Protein AF-A0A3E2TA57-F1 (afdb_monomer_lite)

Sequence (113 aa):
MDYVRRQPQFNSELRKWKFIAVCKEVDDYVKSQYKAFEDKGKVGLVFQVDNCEVYALTWDDIFKSFEIKHKPMLERLKYDRERVANELMAAVSDTEGREKADTLTEIAVAQVL

Secondary structure (DSSP, 8-state):
-HHHHTSGGG--TT--EEEEEEESS--HHHHHHHHHTGGGT-TTEEEEETTEEEEEEEHHHHHHHHHHHHHHHHHHTT--HHHHHHHHHHHTTT--THHHHHHHHHHHHHTT-

Organism: NCBI:txid116085

Radius of gyration: 20.81 Å; chains: 1; bounding box: 47×32×47 Å

Foldseek 3Di:
DVVQCVDPVNVDLVAAAEAEAEDQDDDPLQVVQCVVCVVVVDPQWRDDDRSYTYGYYYPVRVVVVVCVVCVVVCVVVVVPVVVVVVVLCVVLVPDDDPVSVVVSVVVVVVVVD

Structure (mmCIF, N/CA/C/O backbone):
data_AF-A0A3E2TA57-F1
#
_entry.id   AF-A0A3E2TA57-F1
#
loop_
_atom_site.group_PDB
_atom_site.id
_atom_site.type_symbol
_atom_site.label_atom_id
_atom_site.label_alt_id
_atom_site.label_comp_id
_atom_site.label_asym_id
_atom_site.label_entity_id
_atom_site.label_seq_id
_atom_site.pdbx_PDB_ins_code
_atom_site.Cartn_x
_atom_site.Cartn_y
_atom_site.Cartn_z
_atom_site.occupancy
_atom_site.B_iso_or_equiv
_atom_site.auth_seq_id
_atom_site.auth_comp_id
_atom_site.auth_asym_id
_atom_site.auth_atom_id
_atom_site.pdbx_PDB_model_num
ATOM 1 N N . MET A 1 1 ? -12.555 -11.928 5.094 1.00 73.12 1 MET A N 1
ATOM 2 C CA . MET A 1 1 ? -11.275 -11.920 5.842 1.00 73.12 1 MET A CA 1
ATOM 3 C C . MET A 1 1 ? -11.214 -12.939 6.979 1.00 73.12 1 MET A C 1
ATOM 5 O O . MET A 1 1 ? -10.137 -13.181 7.514 1.00 73.12 1 MET A O 1
ATOM 9 N N . ASP A 1 2 ? -12.321 -13.597 7.320 1.00 79.38 2 ASP A N 1
ATOM 10 C CA . ASP A 1 2 ? -12.367 -14.487 8.487 1.00 79.38 2 ASP A CA 1
ATOM 11 C C . ASP A 1 2 ? -11.539 -15.761 8.343 1.00 79.38 2 ASP A C 1
ATOM 13 O O . ASP A 1 2 ? -11.090 -16.303 9.345 1.00 79.38 2 ASP A O 1
ATOM 17 N N . TYR A 1 3 ? -11.277 -16.213 7.115 1.00 83.94 3 TYR A N 1
ATOM 18 C CA . TYR A 1 3 ? -10.386 -17.348 6.885 1.00 83.94 3 TYR A CA 1
ATOM 19 C C . TYR A 1 3 ? -8.949 -17.053 7.337 1.00 83.94 3 TYR A C 1
ATOM 21 O O . TYR A 1 3 ? -8.372 -17.831 8.088 1.00 83.94 3 TYR A O 1
ATOM 29 N N . VAL A 1 4 ? -8.392 -15.905 6.933 1.00 82.19 4 VAL A N 1
ATOM 30 C CA . VAL A 1 4 ? -7.015 -15.501 7.268 1.00 82.19 4 VAL A CA 1
ATOM 31 C C . VAL A 1 4 ? -6.861 -15.268 8.771 1.00 82.19 4 VAL A C 1
ATOM 33 O O . VAL A 1 4 ? -5.894 -15.722 9.365 1.00 82.19 4 VAL A O 1
ATOM 36 N N . ARG A 1 5 ? -7.856 -14.650 9.415 1.00 78.94 5 ARG A N 1
ATOM 37 C CA . ARG A 1 5 ? -7.867 -14.401 10.870 1.00 78.94 5 ARG A CA 1
ATOM 38 C C . ARG A 1 5 ? -7.961 -15.672 11.720 1.00 78.94 5 ARG A C 1
ATOM 40 O O . ARG A 1 5 ? -7.620 -15.670 12.897 1.00 78.94 5 ARG A O 1
ATOM 47 N N . ARG A 1 6 ? -8.451 -16.777 11.158 1.00 85.19 6 ARG A N 1
ATOM 48 C CA . ARG A 1 6 ? -8.489 -18.070 11.862 1.00 85.19 6 ARG A CA 1
ATOM 49 C C . ARG A 1 6 ? -7.138 -18.780 11.855 1.00 85.19 6 ARG A C 1
ATOM 51 O O . ARG A 1 6 ? -6.957 -19.722 12.618 1.00 85.19 6 ARG A O 1
ATOM 58 N N . GLN A 1 7 ? -6.203 -18.342 11.015 1.00 85.19 7 GLN A N 1
ATOM 59 C CA . GLN A 1 7 ? -4.879 -18.939 10.911 1.00 85.19 7 GLN A CA 1
ATOM 60 C C . GLN A 1 7 ? -3.969 -18.385 12.022 1.00 85.19 7 GLN A C 1
ATOM 62 O O . GLN A 1 7 ? -3.726 -17.176 12.061 1.00 85.19 7 GLN A O 1
ATOM 67 N N . PRO A 1 8 ? -3.421 -19.233 12.915 1.00 83.81 8 PRO A N 1
ATOM 68 C CA . PRO A 1 8 ? -2.623 -18.780 14.056 1.00 83.81 8 PRO A CA 1
ATOM 69 C C . PRO A 1 8 ? -1.416 -17.918 13.669 1.00 83.81 8 PRO A C 1
ATOM 71 O O . PRO A 1 8 ? -1.021 -17.039 14.431 1.00 83.81 8 PRO A O 1
ATOM 74 N N . GLN A 1 9 ? -0.851 -18.122 12.471 1.00 83.12 9 GLN A N 1
ATOM 75 C CA . GLN A 1 9 ? 0.308 -17.358 11.999 1.00 83.12 9 GLN A CA 1
ATOM 76 C C . GLN A 1 9 ? -0.000 -15.863 11.806 1.00 83.12 9 GLN A C 1
ATOM 78 O O . GLN A 1 9 ? 0.916 -15.043 11.844 1.00 83.12 9 GLN A O 1
ATOM 83 N N . PHE A 1 10 ? -1.274 -15.499 11.629 1.00 78.62 10 PHE A N 1
ATOM 84 C CA . PHE A 1 10 ? -1.705 -14.122 11.390 1.00 78.62 10 PHE A CA 1
ATOM 85 C C . PHE A 1 10 ? -2.177 -13.400 12.664 1.00 78.62 10 PHE A C 1
ATOM 87 O O . PHE A 1 10 ? -2.361 -12.184 12.642 1.00 78.62 10 PHE A O 1
ATOM 94 N N . ASN A 1 11 ? -2.259 -14.099 13.801 1.00 78.50 11 ASN A N 1
ATOM 95 C CA . ASN A 1 11 ? -2.861 -13.595 15.045 1.00 78.50 11 ASN A CA 1
ATOM 96 C C . ASN A 1 11 ? -1.855 -12.989 16.037 1.00 78.50 11 ASN A C 1
ATOM 98 O O . ASN A 1 11 ? -2.117 -12.906 17.232 1.00 78.50 11 ASN A O 1
ATOM 102 N N . SER A 1 12 ? -0.686 -12.561 15.559 1.00 81.44 12 SER A N 1
ATOM 103 C CA . SER A 1 12 ? 0.282 -11.852 16.399 1.00 81.44 12 SER A CA 1
ATOM 104 C C . SER A 1 12 ? -0.132 -10.390 16.592 1.00 81.44 12 SER A C 1
ATOM 106 O O . SER A 1 12 ? -0.270 -9.656 15.614 1.00 81.44 12 SER A O 1
ATOM 108 N N . GLU A 1 13 ? -0.248 -9.945 17.846 1.00 78.12 13 GLU A N 1
ATOM 109 C CA . GLU A 1 13 ? -0.545 -8.543 18.201 1.00 78.12 13 GLU A CA 1
ATOM 110 C C . GLU A 1 13 ? 0.580 -7.571 17.814 1.00 78.12 13 GLU A C 1
ATOM 112 O O . GLU A 1 13 ? 0.348 -6.387 17.577 1.00 78.12 13 GLU A O 1
ATOM 117 N N . LEU A 1 14 ? 1.810 -8.078 17.693 1.00 84.19 14 LEU A N 1
ATOM 118 C CA . LEU A 1 14 ? 2.984 -7.288 17.319 1.00 84.19 14 LEU A CA 1
ATOM 119 C C . LEU A 1 14 ? 3.110 -7.083 15.804 1.00 84.19 14 LEU A C 1
ATOM 121 O O . LEU A 1 14 ? 3.947 -6.300 15.356 1.00 84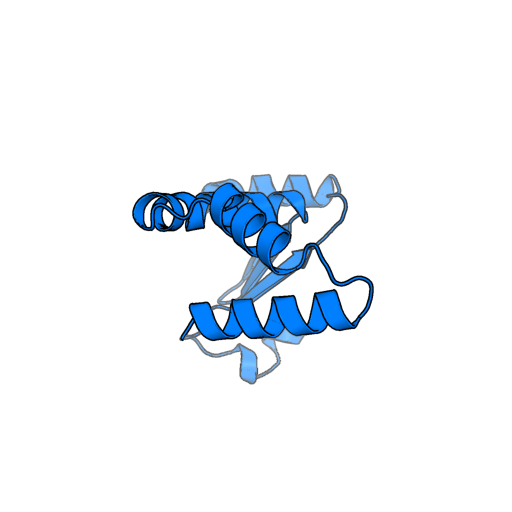.19 14 LEU A O 1
ATOM 125 N N . ARG A 1 15 ? 2.316 -7.795 14.994 1.00 83.75 15 ARG A N 1
ATOM 126 C CA . ARG A 1 15 ? 2.398 -7.743 13.530 1.00 83.75 15 ARG A CA 1
ATOM 127 C C . ARG A 1 15 ? 1.141 -7.124 12.953 1.00 83.75 15 ARG A C 1
ATOM 129 O O . ARG A 1 15 ? 0.035 -7.530 13.286 1.00 83.75 15 ARG A O 1
ATOM 136 N N . LYS A 1 16 ? 1.328 -6.186 12.025 1.00 87.50 16 LYS A N 1
ATOM 137 C CA . LYS A 1 16 ? 0.260 -5.666 11.168 1.00 87.50 16 LYS A CA 1
ATOM 138 C C . LYS A 1 16 ? 0.394 -6.269 9.780 1.00 87.50 16 LYS A C 1
ATOM 140 O O . LYS A 1 16 ? 1.451 -6.162 9.160 1.00 87.50 16 LYS A O 1
ATOM 145 N N . TRP A 1 17 ? -0.679 -6.875 9.299 1.00 89.88 17 TRP A N 1
ATOM 146 C CA . TRP A 1 17 ? -0.747 -7.496 7.988 1.00 89.88 17 TRP A CA 1
ATOM 147 C C . TRP A 1 17 ? -1.381 -6.541 6.993 1.00 89.88 17 TRP A C 1
ATOM 149 O O . TRP A 1 17 ? -2.465 -6.011 7.230 1.00 89.88 17 TRP A O 1
ATOM 159 N N . LYS A 1 18 ? -0.700 -6.337 5.867 1.00 91.38 18 LYS A N 1
ATOM 160 C CA . LYS A 1 18 ? -1.203 -5.541 4.751 1.00 91.38 18 LYS A CA 1
ATOM 161 C C . LYS A 1 18 ? -1.388 -6.451 3.554 1.00 91.38 18 LYS A C 1
ATOM 163 O O . LYS A 1 18 ? -0.418 -6.984 3.024 1.00 91.38 18 LYS A O 1
ATOM 168 N N . PHE A 1 19 ? -2.631 -6.614 3.140 1.00 91.62 19 PHE A N 1
ATOM 169 C CA . PHE A 1 19 ? -2.998 -7.339 1.936 1.00 91.62 19 PHE A CA 1
ATOM 170 C C . PHE A 1 19 ? -3.237 -6.316 0.841 1.00 91.62 19 PHE A C 1
ATOM 172 O O . PHE A 1 19 ? -4.050 -5.413 1.013 1.00 91.62 19 PHE A O 1
ATOM 179 N N . ILE A 1 20 ? -2.504 -6.427 -0.260 1.00 91.75 20 ILE A N 1
ATOM 180 C CA . ILE A 1 20 ? -2.594 -5.479 -1.367 1.00 91.75 20 ILE A CA 1
ATOM 181 C C . ILE A 1 20 ? -3.129 -6.241 -2.570 1.00 91.75 20 ILE A C 1
ATOM 183 O O . ILE A 1 20 ? -2.457 -7.120 -3.106 1.00 91.75 20 ILE A O 1
ATOM 187 N N . ALA A 1 21 ? -4.351 -5.915 -2.969 1.00 91.50 21 ALA A N 1
ATOM 188 C CA . ALA A 1 21 ? -4.909 -6.326 -4.241 1.00 91.50 21 ALA A CA 1
ATOM 189 C C . ALA A 1 21 ? -4.495 -5.298 -5.295 1.00 91.50 21 ALA A C 1
ATOM 191 O O . ALA A 1 21 ? -4.791 -4.109 -5.159 1.00 91.50 21 ALA A O 1
ATOM 192 N N . VAL A 1 22 ? -3.794 -5.765 -6.327 1.00 92.19 22 VAL A N 1
ATOM 193 C CA . VAL A 1 22 ? -3.385 -4.925 -7.453 1.00 92.19 22 VAL A CA 1
ATOM 194 C C . VAL A 1 22 ? -4.310 -5.200 -8.625 1.00 92.19 22 VAL A C 1
ATOM 196 O O . VAL A 1 22 ? -4.382 -6.330 -9.110 1.00 92.19 22 VAL A O 1
ATOM 199 N N . CYS A 1 23 ? -5.031 -4.177 -9.067 1.00 87.56 23 CYS A N 1
ATOM 200 C CA . CYS A 1 23 ? -6.017 -4.286 -10.138 1.00 87.56 23 CYS A CA 1
ATOM 201 C C . CYS A 1 23 ? -5.640 -3.371 -11.308 1.00 87.56 23 CYS A C 1
ATOM 203 O O . CYS A 1 23 ? -4.962 -2.363 -11.131 1.00 87.56 23 CYS A O 1
ATOM 205 N N . LYS A 1 24 ? -6.077 -3.714 -12.526 1.00 88.69 24 LYS A N 1
ATOM 206 C CA . LYS A 1 24 ? -5.919 -2.815 -13.682 1.00 88.69 24 LYS A CA 1
ATOM 207 C C . LYS A 1 24 ? -6.781 -1.563 -13.509 1.00 88.69 24 LYS A C 1
ATOM 209 O O . LYS A 1 24 ? -6.320 -0.455 -13.741 1.00 88.69 24 LYS A O 1
ATOM 214 N N . GLU A 1 25 ? -8.021 -1.772 -13.087 1.00 87.50 25 GLU A N 1
ATOM 215 C CA . GLU A 1 25 ? -9.028 -0.741 -12.872 1.00 87.50 25 GLU A CA 1
ATOM 216 C C . GLU A 1 25 ? -9.757 -1.018 -11.559 1.00 87.50 25 GLU A C 1
ATOM 218 O O . GLU A 1 25 ? -9.788 -2.153 -11.074 1.00 87.50 25 GLU A O 1
ATOM 223 N N . VAL A 1 26 ? -10.322 0.038 -10.982 1.00 86.75 26 VAL A N 1
ATOM 224 C CA . VAL A 1 26 ? -11.013 -0.005 -9.697 1.00 86.75 26 VAL A CA 1
ATOM 225 C C . VAL A 1 26 ? -12.494 0.274 -9.919 1.00 86.75 26 VAL A C 1
ATOM 227 O O . VAL A 1 26 ? -12.861 1.330 -10.437 1.00 86.75 26 VAL A O 1
ATOM 230 N N . ASP A 1 27 ? -13.331 -0.674 -9.507 1.00 89.00 27 ASP A N 1
ATOM 231 C CA . ASP A 1 27 ? -14.788 -0.578 -9.606 1.00 89.00 27 ASP A CA 1
ATOM 232 C C . ASP A 1 27 ? -15.373 0.445 -8.609 1.00 89.00 27 ASP A C 1
ATOM 234 O O . ASP A 1 27 ? -14.762 0.791 -7.592 1.00 89.00 27 ASP A O 1
ATOM 238 N N . ASP A 1 28 ? -16.584 0.926 -8.875 1.00 89.88 28 ASP A N 1
ATOM 239 C CA . ASP A 1 28 ? -17.265 1.955 -8.090 1.00 89.88 28 ASP A CA 1
ATOM 240 C C . ASP A 1 28 ? -17.550 1.510 -6.653 1.00 89.88 28 ASP A C 1
ATOM 242 O O . ASP A 1 28 ? -17.467 2.319 -5.722 1.00 89.88 28 ASP A O 1
ATOM 246 N N . TYR A 1 29 ? -17.781 0.211 -6.437 1.00 89.75 29 TYR A N 1
ATOM 247 C CA . TYR A 1 29 ? -17.864 -0.347 -5.090 1.00 89.75 29 TYR A CA 1
ATOM 248 C C . TYR A 1 29 ? -16.577 -0.089 -4.300 1.00 89.75 29 TYR A C 1
ATOM 250 O O . TYR A 1 29 ? -16.619 0.368 -3.160 1.00 89.75 29 TYR A O 1
ATOM 258 N N . VAL A 1 30 ? -15.418 -0.316 -4.909 1.00 88.62 30 VAL A N 1
ATOM 259 C CA . VAL A 1 30 ? -14.128 -0.119 -4.246 1.00 88.62 30 VAL A CA 1
ATOM 260 C C . VAL A 1 30 ? -13.870 1.368 -3.985 1.00 88.62 30 VAL A C 1
ATOM 262 O O . VAL A 1 30 ? -13.423 1.732 -2.897 1.00 88.62 30 VAL A O 1
ATOM 265 N N . LYS A 1 31 ? -14.260 2.249 -4.915 1.00 89.88 31 LYS A N 1
ATOM 266 C CA . LYS A 1 31 ? -14.206 3.707 -4.701 1.00 89.88 31 LYS A CA 1
ATOM 267 C C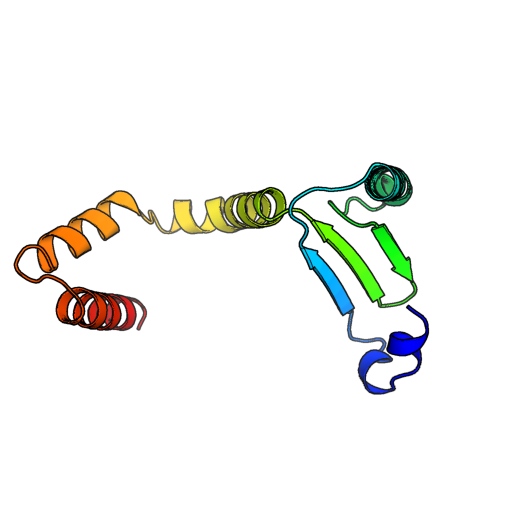 . LYS A 1 31 ? -15.073 4.157 -3.526 1.00 89.88 31 LYS A C 1
ATOM 269 O O . LYS A 1 31 ? -14.686 5.069 -2.797 1.00 89.88 31 LYS A O 1
ATOM 274 N N . SER A 1 32 ? -16.231 3.524 -3.321 1.00 91.19 32 SER A N 1
ATOM 275 C CA . SER A 1 32 ? -17.081 3.806 -2.159 1.00 91.19 32 SER A CA 1
ATOM 276 C C . SER A 1 32 ? -16.381 3.451 -0.842 1.00 91.19 32 SER A C 1
ATOM 278 O O . SER A 1 32 ? -16.487 4.198 0.129 1.00 91.19 32 SER A O 1
ATOM 280 N N . GLN A 1 33 ? -15.593 2.369 -0.833 1.00 91.06 33 GLN A N 1
ATOM 281 C CA . GLN A 1 33 ? -14.821 1.960 0.340 1.00 91.06 33 GLN A CA 1
ATOM 282 C C . GLN A 1 33 ? -13.679 2.932 0.638 1.00 91.06 33 GLN A C 1
ATOM 284 O O . GLN A 1 33 ? -13.463 3.253 1.801 1.00 91.06 33 GLN A O 1
ATOM 289 N N . TYR A 1 34 ? -13.002 3.479 -0.378 1.00 91.31 34 TYR A N 1
ATOM 290 C CA . TYR A 1 34 ? -11.982 4.509 -0.143 1.00 91.31 34 TYR A CA 1
ATOM 291 C C . TYR A 1 34 ? -12.535 5.712 0.622 1.00 91.31 34 TYR A C 1
ATOM 293 O O . TYR A 1 34 ? -11.903 6.167 1.569 1.00 91.31 34 TYR A O 1
ATOM 301 N N . LYS A 1 35 ? -13.735 6.186 0.259 1.00 89.50 35 LYS A N 1
ATOM 302 C CA . LYS A 1 35 ? -14.406 7.286 0.971 1.00 89.50 35 LYS A CA 1
ATOM 303 C C . LYS A 1 35 ? -14.754 6.912 2.411 1.00 89.50 35 LYS A C 1
ATOM 305 O O . LYS A 1 35 ? -14.630 7.737 3.306 1.00 89.50 35 LYS A O 1
ATOM 310 N N . ALA A 1 36 ? -15.167 5.667 2.644 1.00 89.44 36 ALA A N 1
ATOM 311 C CA . ALA A 1 36 ? -15.515 5.182 3.979 1.00 89.44 36 ALA A CA 1
ATOM 312 C C . ALA A 1 36 ? -14.313 5.105 4.939 1.00 89.44 36 ALA A C 1
ATOM 314 O O . ALA A 1 36 ? -14.516 5.093 6.149 1.00 89.44 36 ALA A O 1
ATOM 315 N N . PHE A 1 37 ? -13.087 5.042 4.411 1.00 89.69 37 PHE A N 1
ATOM 316 C CA . PHE A 1 37 ? -11.846 4.952 5.187 1.00 89.69 37 PHE A CA 1
ATOM 317 C C . PHE A 1 37 ? -10.904 6.150 4.982 1.00 89.69 37 PHE A C 1
ATOM 319 O O . PHE A 1 37 ? -9.732 6.097 5.371 1.00 89.69 37 PHE A O 1
ATOM 326 N N . GLU A 1 38 ? -11.394 7.227 4.365 1.00 88.19 38 GLU A N 1
ATOM 327 C CA . GLU A 1 38 ? -10.622 8.440 4.077 1.00 88.19 38 GLU A CA 1
ATOM 328 C C . GLU A 1 38 ? -10.145 9.127 5.368 1.00 88.19 38 GLU A C 1
ATOM 330 O O . GLU A 1 38 ? -9.019 9.624 5.445 1.00 88.19 38 GLU A O 1
ATOM 335 N N . ASP A 1 39 ? -10.955 9.035 6.424 1.00 89.50 39 ASP A N 1
ATOM 336 C CA . ASP A 1 39 ? -10.682 9.513 7.781 1.00 89.50 39 ASP A CA 1
ATOM 337 C C . ASP A 1 39 ? -9.400 8.924 8.393 1.00 89.50 39 ASP A C 1
ATOM 339 O O . ASP A 1 39 ? -8.762 9.542 9.246 1.00 89.50 39 ASP A O 1
ATOM 343 N N . LYS A 1 40 ? -8.970 7.745 7.930 1.00 87.19 40 LYS A N 1
ATOM 344 C CA . LYS A 1 40 ? -7.764 7.068 8.427 1.00 87.19 40 LYS A CA 1
ATOM 345 C C . LYS A 1 40 ? -6.470 7.549 7.777 1.00 87.19 40 LYS A C 1
ATOM 347 O O . LYS A 1 40 ? -5.399 7.079 8.169 1.00 87.19 40 LYS A O 1
ATOM 352 N N . GLY A 1 41 ? -6.547 8.420 6.767 1.00 85.88 41 GLY A N 1
ATOM 353 C CA . GLY A 1 41 ? -5.379 8.963 6.066 1.00 85.88 41 GLY A CA 1
ATOM 354 C C . GLY A 1 41 ? -4.556 7.912 5.310 1.00 85.88 41 GLY A C 1
ATOM 355 O O . GLY A 1 41 ? -3.359 8.094 5.089 1.00 85.88 41 GLY A O 1
ATOM 356 N N . LYS A 1 42 ? -5.169 6.779 4.943 1.00 86.88 42 LYS A N 1
ATOM 357 C CA . LYS A 1 42 ? -4.511 5.660 4.254 1.00 86.88 42 LYS A CA 1
ATOM 358 C C . LYS A 1 42 ? -5.051 5.522 2.837 1.00 86.88 42 LYS A C 1
ATOM 360 O O . LYS A 1 42 ? -6.168 5.061 2.631 1.00 86.88 42 LYS A O 1
ATOM 365 N N . VAL A 1 43 ? -4.222 5.883 1.862 1.00 86.56 43 VAL A N 1
ATOM 366 C CA . VAL A 1 43 ? -4.576 5.816 0.438 1.00 86.56 43 VAL A CA 1
ATOM 367 C C . VAL A 1 43 ? -4.820 4.367 0.015 1.00 86.56 43 VAL A C 1
ATOM 369 O O . VAL A 1 43 ? -3.999 3.490 0.286 1.00 86.56 43 VAL A O 1
ATOM 372 N N . GLY A 1 44 ? -5.951 4.127 -0.650 1.00 87.38 44 GLY A N 1
ATOM 373 C CA . GLY A 1 44 ? -6.322 2.820 -1.191 1.00 87.38 44 GLY A CA 1
ATOM 374 C C . GLY A 1 44 ? -6.837 1.813 -0.162 1.00 87.38 44 GLY A C 1
ATOM 375 O O . GLY A 1 44 ? -7.000 0.643 -0.503 1.00 87.38 44 GLY A O 1
ATOM 376 N N . LEU A 1 45 ? -7.070 2.223 1.090 1.00 93.00 45 LEU A N 1
ATOM 377 C CA . LEU A 1 45 ? -7.610 1.342 2.124 1.00 93.00 45 LEU A CA 1
ATOM 378 C C . LEU A 1 45 ? -9.091 1.055 1.853 1.00 93.00 45 LEU A C 1
ATOM 380 O O . LEU A 1 45 ? -9.892 1.974 1.723 1.00 93.00 45 LEU A O 1
ATOM 384 N N . VAL A 1 46 ? -9.449 -0.227 1.797 1.00 92.69 46 VAL A N 1
ATOM 385 C CA . VAL A 1 46 ? -10.830 -0.670 1.519 1.00 92.69 46 VAL A CA 1
ATOM 386 C C . VAL A 1 46 ? -11.428 -1.487 2.649 1.00 92.69 46 VAL A C 1
ATOM 388 O O . VAL A 1 46 ? -12.634 -1.699 2.694 1.00 92.69 46 VAL A O 1
ATOM 391 N N . PHE A 1 47 ? -10.586 -1.996 3.544 1.00 90.25 47 PHE A N 1
ATOM 392 C CA . PHE A 1 47 ? -11.026 -2.785 4.679 1.00 90.25 47 PHE A CA 1
ATOM 393 C C . PHE A 1 47 ? -9.957 -2.769 5.763 1.00 90.25 47 PHE A C 1
ATOM 395 O O . PHE A 1 47 ? -8.766 -2.913 5.483 1.00 90.25 47 PHE A O 1
ATOM 402 N N . GLN A 1 48 ? -10.378 -2.650 7.016 1.00 88.62 48 GLN A N 1
ATOM 403 C CA . GLN A 1 48 ? -9.494 -2.812 8.160 1.00 88.62 48 GLN A CA 1
ATOM 404 C C . GLN A 1 48 ? -10.252 -3.490 9.291 1.00 88.62 48 GLN A C 1
ATOM 406 O O . GLN A 1 48 ? -11.290 -2.991 9.720 1.00 88.62 48 GLN A O 1
ATOM 411 N N . VAL A 1 49 ? -9.686 -4.579 9.803 1.00 86.88 49 VAL A N 1
ATOM 412 C CA . VAL A 1 49 ? -10.165 -5.276 10.999 1.00 86.88 49 VAL A CA 1
ATOM 413 C C . VAL A 1 49 ? -8.955 -5.741 11.794 1.00 86.88 49 VAL A C 1
ATOM 415 O O . VAL A 1 49 ? -8.062 -6.380 11.241 1.00 86.88 49 VAL A O 1
ATOM 418 N N . ASP A 1 50 ? -8.940 -5.428 13.089 1.00 85.12 50 ASP A N 1
ATOM 419 C CA . ASP A 1 50 ? -7.859 -5.763 14.018 1.00 85.12 50 ASP A CA 1
ATOM 420 C C . ASP A 1 50 ? -6.476 -5.339 13.477 1.00 85.12 50 ASP A C 1
ATOM 422 O O . ASP A 1 50 ? -6.225 -4.163 13.194 1.00 85.12 50 ASP A O 1
ATOM 426 N N . ASN A 1 51 ? -5.577 -6.309 13.313 1.00 86.06 51 A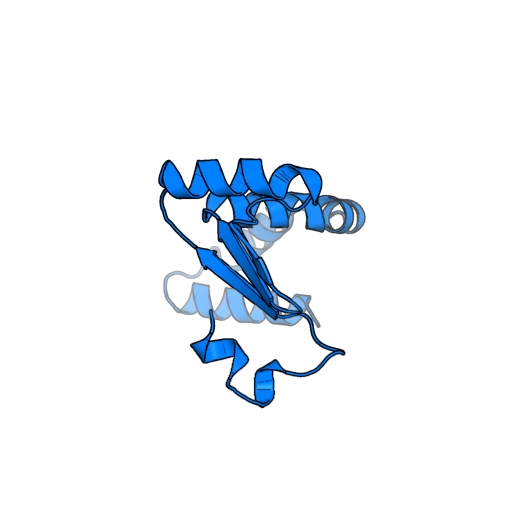SN A N 1
ATOM 427 C CA . ASN A 1 51 ? -4.229 -6.147 12.788 1.00 86.06 51 ASN A CA 1
ATOM 428 C C . ASN A 1 51 ? -4.135 -6.341 11.260 1.00 86.06 51 ASN A C 1
ATOM 430 O O . ASN A 1 51 ? -3.029 -6.334 10.721 1.00 86.06 51 ASN A O 1
ATOM 434 N N . CYS A 1 52 ? -5.260 -6.518 10.564 1.00 88.12 52 CYS A N 1
ATOM 435 C CA . CYS A 1 52 ? -5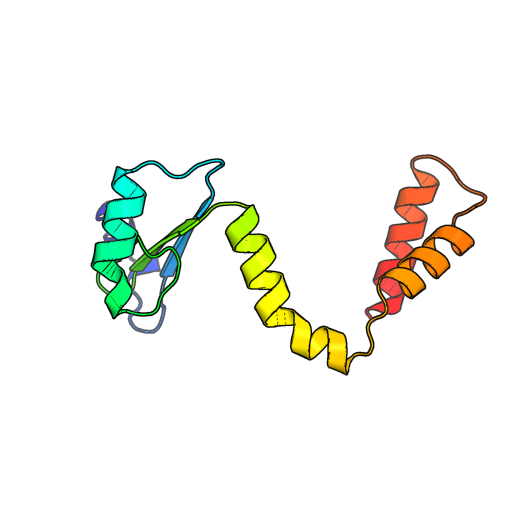.321 -6.761 9.127 1.00 88.12 52 CYS A CA 1
ATOM 436 C C . CYS A 1 52 ? -5.877 -5.546 8.375 1.00 88.12 52 CYS A C 1
ATOM 438 O O . CYS A 1 52 ? -6.968 -5.047 8.655 1.00 88.12 52 CYS A O 1
ATOM 440 N N . GLU A 1 53 ? -5.145 -5.115 7.357 1.00 92.50 53 GLU A N 1
ATOM 441 C CA . GLU A 1 53 ? -5.520 -4.037 6.449 1.00 92.50 53 GLU A CA 1
ATOM 442 C C . GLU A 1 53 ? -5.551 -4.575 5.021 1.00 92.50 53 GLU A C 1
ATOM 444 O O . GLU A 1 53 ? -4.647 -5.305 4.610 1.00 92.50 53 GLU A O 1
ATOM 449 N N . VAL A 1 54 ? -6.578 -4.207 4.258 1.00 92.44 54 VAL A N 1
ATOM 450 C CA . VAL A 1 54 ? -6.697 -4.548 2.839 1.00 92.44 54 VAL A CA 1
ATOM 451 C C . VAL A 1 54 ? -6.699 -3.279 2.024 1.00 92.44 54 VAL A C 1
ATOM 453 O O . VAL A 1 54 ? -7.504 -2.376 2.256 1.00 92.44 54 VAL A O 1
ATOM 456 N N . TYR A 1 55 ? -5.814 -3.254 1.045 1.00 92.94 55 TYR A N 1
ATOM 457 C CA . TYR A 1 55 ? -5.673 -2.182 0.090 1.00 92.94 55 TYR A CA 1
ATOM 458 C C . TYR A 1 55 ? -6.064 -2.693 -1.286 1.00 92.94 55 TYR A C 1
ATOM 460 O O . TYR A 1 55 ? -5.673 -3.794 -1.672 1.00 92.94 55 TYR A O 1
ATOM 468 N N . ALA A 1 56 ? -6.807 -1.882 -2.023 1.00 93.19 56 ALA A N 1
ATOM 469 C CA . ALA A 1 56 ? -6.985 -2.062 -3.453 1.00 93.19 56 ALA A CA 1
ATOM 470 C C . ALA A 1 56 ? -6.275 -0.900 -4.132 1.00 93.19 56 ALA A C 1
ATOM 472 O O . ALA A 1 56 ? -6.548 0.253 -3.801 1.00 93.19 56 ALA A O 1
ATOM 473 N N . LEU A 1 57 ? -5.342 -1.193 -5.027 1.00 91.81 57 LEU A N 1
ATOM 474 C CA . LEU A 1 57 ? -4.533 -0.187 -5.709 1.00 91.81 57 LEU A CA 1
ATOM 475 C C . LEU A 1 57 ? -4.374 -0.569 -7.174 1.00 91.81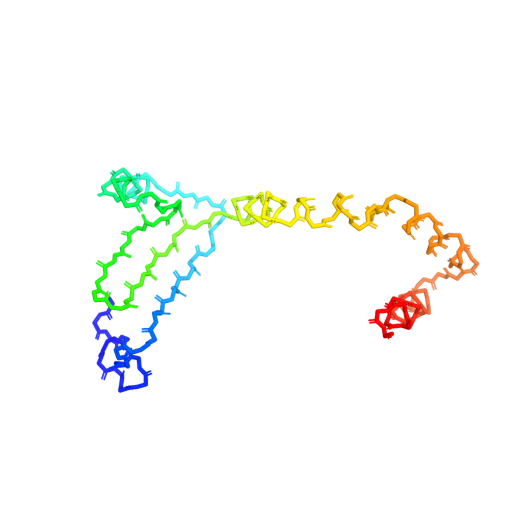 57 LEU A C 1
ATOM 477 O O . LEU A 1 57 ? -4.368 -1.753 -7.520 1.00 91.81 57 LEU A O 1
ATOM 481 N N . THR A 1 58 ? -4.199 0.428 -8.031 1.00 91.69 58 THR A N 1
ATOM 482 C CA . THR A 1 58 ? -3.719 0.183 -9.388 1.00 91.69 58 THR A CA 1
ATOM 483 C C . THR A 1 58 ? -2.198 0.109 -9.423 1.00 91.69 58 THR A C 1
ATOM 485 O O . THR A 1 58 ? -1.505 0.549 -8.501 1.00 91.69 58 THR A O 1
ATOM 488 N N . TRP A 1 59 ? -1.655 -0.438 -10.510 1.00 88.88 59 TRP A N 1
ATOM 489 C CA . TRP A 1 59 ? -0.214 -0.370 -10.759 1.00 88.88 59 TRP A CA 1
ATOM 490 C C . TRP A 1 59 ? 0.296 1.073 -10.783 1.00 88.88 59 TRP A C 1
ATOM 492 O O . TRP A 1 59 ? 1.350 1.348 -10.215 1.00 88.88 59 TRP A O 1
ATOM 502 N N . ASP A 1 60 ? -0.474 1.991 -11.371 1.00 89.06 60 ASP A N 1
ATOM 503 C CA . ASP A 1 60 ? -0.137 3.416 -11.414 1.00 89.06 60 ASP A CA 1
ATOM 504 C C . ASP A 1 60 ? -0.031 4.012 -10.000 1.00 89.06 60 ASP A C 1
ATOM 506 O O . ASP A 1 60 ? 0.959 4.671 -9.677 1.00 89.06 60 ASP A O 1
ATOM 510 N N . ASP A 1 61 ? -0.976 3.689 -9.110 1.00 88.25 61 ASP A N 1
ATOM 511 C CA . ASP A 1 61 ? -0.939 4.135 -7.710 1.00 88.25 61 ASP A CA 1
ATOM 512 C C . ASP A 1 61 ? 0.300 3.613 -6.971 1.00 88.25 61 ASP A C 1
ATOM 514 O O . ASP A 1 61 ? 0.940 4.343 -6.208 1.00 88.25 61 ASP A O 1
ATOM 518 N N . ILE A 1 62 ? 0.663 2.346 -7.197 1.00 88.44 62 ILE A N 1
ATOM 519 C CA . ILE A 1 62 ? 1.829 1.725 -6.560 1.00 88.44 62 ILE A CA 1
ATOM 520 C C . ILE A 1 62 ? 3.107 2.426 -7.012 1.00 88.44 62 ILE A C 1
ATOM 522 O O . ILE A 1 62 ? 3.883 2.857 -6.153 1.00 88.44 62 ILE A O 1
ATOM 526 N N . PHE A 1 63 ? 3.306 2.588 -8.322 1.00 88.00 63 PHE A N 1
ATOM 527 C CA . PHE A 1 63 ? 4.502 3.231 -8.863 1.00 88.00 63 PHE A CA 1
ATOM 528 C C . PHE A 1 63 ? 4.615 4.688 -8.421 1.00 88.00 63 PHE A C 1
ATOM 530 O O . PHE A 1 63 ? 5.660 5.079 -7.905 1.00 88.00 63 PHE A O 1
ATOM 537 N N . LYS A 1 64 ? 3.528 5.463 -8.485 1.00 88.94 64 LYS A N 1
ATOM 538 C CA . LYS A 1 64 ? 3.524 6.847 -7.987 1.00 88.94 64 LYS A CA 1
ATOM 539 C C . LYS A 1 64 ? 3.836 6.920 -6.498 1.00 88.94 64 LYS A C 1
ATOM 541 O O . LYS A 1 64 ? 4.638 7.748 -6.070 1.00 88.94 64 LYS A O 1
ATOM 546 N N . SER A 1 65 ? 3.242 6.040 -5.689 1.00 86.44 65 SER A N 1
ATOM 547 C CA . SER A 1 65 ? 3.509 6.018 -4.247 1.00 86.44 65 SER A CA 1
ATOM 548 C C . SER A 1 65 ? 4.968 5.677 -3.933 1.00 86.44 65 SER A C 1
ATOM 550 O O . SER A 1 65 ? 5.533 6.210 -2.975 1.00 86.44 65 SER A O 1
ATOM 552 N N . PHE A 1 66 ? 5.578 4.805 -4.737 1.00 87.50 66 PHE A N 1
ATOM 553 C CA . PHE A 1 66 ? 6.984 4.450 -4.632 1.00 87.50 66 PHE A CA 1
ATOM 554 C C . PHE A 1 66 ? 7.864 5.642 -5.015 1.00 87.50 66 PHE A C 1
ATOM 556 O O . PHE A 1 66 ? 8.712 6.052 -4.225 1.00 87.50 66 PHE A O 1
ATOM 563 N N . GLU A 1 67 ? 7.616 6.259 -6.170 1.00 85.12 67 GLU A N 1
ATOM 564 C CA . GLU A 1 67 ? 8.361 7.432 -6.624 1.00 85.12 67 GLU A CA 1
ATOM 565 C C . GLU A 1 67 ? 8.324 8.554 -5.591 1.00 85.12 67 GLU A C 1
ATOM 567 O O . GLU A 1 67 ? 9.375 9.045 -5.199 1.00 85.12 67 GLU A O 1
ATOM 572 N N . ILE A 1 68 ? 7.149 8.901 -5.060 1.00 86.75 68 ILE A N 1
ATOM 573 C CA . ILE A 1 68 ? 7.015 9.957 -4.046 1.00 86.75 68 ILE A CA 1
ATOM 574 C C . ILE A 1 68 ? 7.836 9.637 -2.790 1.00 86.75 68 ILE A C 1
ATOM 576 O O . ILE A 1 68 ? 8.516 10.514 -2.258 1.00 86.75 68 ILE A O 1
ATOM 580 N N . LYS A 1 69 ? 7.800 8.387 -2.313 1.00 86.62 69 LYS A N 1
ATOM 581 C CA . LYS A 1 69 ? 8.531 7.976 -1.102 1.00 86.62 69 LYS A CA 1
ATOM 582 C C . LYS A 1 69 ? 10.042 7.976 -1.297 1.00 86.62 69 LYS A C 1
ATOM 584 O O . LYS A 1 69 ? 10.771 8.327 -0.373 1.00 86.62 69 LYS A O 1
ATOM 589 N N . HIS A 1 70 ? 10.509 7.567 -2.472 1.00 85.31 70 HIS A N 1
ATOM 590 C CA . HIS A 1 70 ? 11.935 7.399 -2.743 1.00 85.31 70 HIS A CA 1
ATOM 591 C C . HIS A 1 70 ? 12.577 8.623 -3.400 1.00 85.31 70 HIS A C 1
ATOM 593 O O . HIS A 1 70 ? 13.798 8.756 -3.349 1.00 85.31 70 HIS A O 1
ATOM 599 N N . LYS A 1 71 ? 11.787 9.560 -3.932 1.00 84.75 71 LYS A N 1
ATOM 600 C CA . LYS A 1 71 ? 12.261 10.801 -4.555 1.00 84.75 71 LYS A CA 1
ATOM 601 C C . LYS A 1 71 ? 13.230 11.596 -3.669 1.00 84.75 71 LYS A C 1
ATOM 603 O O . LYS A 1 71 ? 14.325 11.870 -4.149 1.00 84.75 71 LYS A O 1
ATOM 608 N N . PRO A 1 72 ? 12.953 11.866 -2.375 1.00 84.69 72 PRO A N 1
ATOM 609 C CA . PRO A 1 72 ? 13.892 12.612 -1.533 1.00 84.69 72 PRO A CA 1
ATOM 610 C C . PRO A 1 72 ? 15.231 11.890 -1.337 1.00 84.69 72 PRO A C 1
ATOM 612 O O . PRO A 1 72 ? 16.278 12.520 -1.218 1.00 84.69 72 PRO A O 1
ATOM 615 N N . MET A 1 73 ? 15.216 10.556 -1.285 1.00 82.94 73 MET A N 1
ATOM 616 C CA . MET A 1 73 ? 16.431 9.752 -1.153 1.00 82.94 73 MET A CA 1
ATOM 617 C C . MET A 1 73 ? 17.246 9.773 -2.450 1.00 82.94 73 MET A C 1
ATOM 619 O O . MET A 1 73 ? 18.458 9.966 -2.403 1.00 82.94 73 MET A O 1
ATOM 623 N N . LEU A 1 74 ? 16.581 9.622 -3.598 1.00 78.19 74 LEU A N 1
ATOM 624 C CA . LEU A 1 74 ? 17.208 9.654 -4.921 1.00 78.19 74 LEU A CA 1
ATOM 625 C C . LEU A 1 74 ? 17.794 11.036 -5.245 1.00 78.19 74 LEU A C 1
ATOM 627 O O . LEU A 1 74 ? 18.914 11.123 -5.744 1.00 78.19 74 LEU A O 1
ATOM 631 N N . GLU A 1 75 ? 17.086 12.110 -4.888 1.00 80.00 75 GLU A N 1
ATOM 632 C CA . GLU A 1 75 ? 17.570 13.490 -5.016 1.00 80.00 75 GLU A CA 1
ATOM 633 C C . GLU A 1 75 ? 18.820 13.731 -4.158 1.00 80.00 75 GLU A C 1
ATOM 635 O O . GLU A 1 75 ? 19.798 14.309 -4.632 1.00 80.00 75 GLU A O 1
ATOM 640 N N . ARG A 1 76 ? 18.838 13.234 -2.912 1.00 75.94 76 ARG A N 1
ATOM 641 C CA . ARG A 1 76 ? 20.012 13.333 -2.022 1.00 75.94 76 ARG A CA 1
ATOM 642 C C . ARG A 1 76 ? 21.198 12.515 -2.514 1.00 75.94 76 ARG A C 1
ATOM 644 O O . ARG A 1 76 ? 22.334 12.947 -2.340 1.00 75.94 76 ARG A O 1
ATOM 651 N N . LEU A 1 77 ? 20.939 11.367 -3.136 1.00 72.38 77 LEU A N 1
ATOM 652 C CA . LEU A 1 77 ? 21.964 10.538 -3.764 1.00 72.38 77 LEU A CA 1
ATOM 653 C C . LEU A 1 77 ? 22.505 11.174 -5.061 1.00 72.38 77 LEU A C 1
ATOM 655 O O . LEU A 1 77 ? 23.473 10.666 -5.616 1.00 72.38 77 LEU A O 1
ATOM 659 N N . LYS A 1 78 ? 21.899 12.275 -5.549 1.00 65.75 78 LYS A N 1
ATOM 660 C CA . LYS A 1 78 ? 22.110 12.815 -6.904 1.00 65.75 78 LYS A CA 1
ATOM 661 C C . LYS A 1 78 ? 22.084 11.687 -7.944 1.00 65.75 78 LYS A C 1
ATOM 663 O O . LYS A 1 78 ? 22.934 11.633 -8.830 1.00 65.75 78 LYS A O 1
ATOM 668 N N . TYR A 1 79 ? 21.152 10.744 -7.775 1.00 63.66 79 TYR A N 1
ATOM 669 C CA . TYR A 1 79 ? 21.050 9.567 -8.627 1.00 63.66 79 TYR A CA 1
ATOM 670 C C . TYR A 1 79 ? 20.514 9.991 -9.992 1.00 63.66 79 TYR A C 1
ATOM 672 O O . TYR A 1 79 ? 19.306 10.100 -10.204 1.00 63.66 79 TYR A O 1
ATOM 680 N N . ASP A 1 80 ? 21.437 10.285 -10.899 1.00 66.69 80 ASP A N 1
ATOM 681 C CA . ASP A 1 80 ? 21.126 10.714 -12.250 1.00 66.69 80 ASP A CA 1
ATOM 682 C C . ASP A 1 80 ? 20.894 9.477 -13.116 1.00 66.69 80 ASP A C 1
ATOM 684 O O . ASP A 1 80 ? 21.808 8.875 -13.682 1.00 66.69 80 ASP A O 1
ATOM 688 N N . ARG A 1 81 ? 19.638 9.031 -13.114 1.00 65.81 81 ARG A N 1
ATOM 689 C CA . ARG A 1 81 ? 19.197 7.798 -13.770 1.00 65.81 81 ARG A CA 1
ATOM 690 C C . ARG A 1 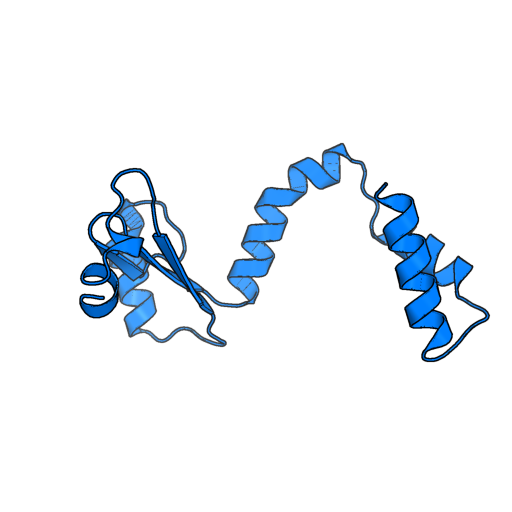81 ? 19.480 7.830 -15.275 1.00 65.81 81 ARG A C 1
ATOM 692 O O . ARG A 1 81 ? 19.779 6.788 -15.848 1.00 65.81 81 ARG A O 1
ATOM 699 N N . GLU A 1 82 ? 19.446 9.017 -15.881 1.00 67.56 82 GLU A N 1
ATOM 700 C CA . GLU A 1 82 ? 19.836 9.240 -17.275 1.00 67.56 82 GLU A CA 1
ATOM 701 C C . GLU A 1 82 ? 21.343 9.079 -17.461 1.00 67.56 82 GLU A C 1
ATOM 703 O O . GLU A 1 82 ? 21.771 8.419 -18.404 1.00 67.56 82 GLU A O 1
ATOM 708 N N . ARG A 1 83 ? 22.158 9.596 -16.535 1.00 68.38 83 ARG A N 1
ATOM 709 C CA . ARG A 1 83 ? 23.611 9.404 -16.583 1.00 68.38 83 ARG A CA 1
ATOM 710 C C . ARG A 1 83 ? 24.001 7.935 -16.450 1.00 68.38 83 ARG A C 1
ATOM 712 O O . ARG A 1 83 ? 24.772 7.452 -17.267 1.00 68.38 83 ARG A O 1
ATOM 719 N N . VAL A 1 84 ? 23.429 7.213 -15.484 1.00 71.12 84 VAL A N 1
ATOM 720 C CA . VAL A 1 84 ? 23.701 5.776 -15.294 1.00 71.12 84 VAL A CA 1
ATOM 721 C C . VAL A 1 84 ? 23.240 4.974 -16.507 1.00 71.12 84 VAL A C 1
ATOM 723 O O . VAL A 1 84 ? 23.980 4.123 -16.985 1.00 71.12 84 VAL A O 1
ATOM 726 N N . ALA A 1 85 ? 22.048 5.258 -17.043 1.00 68.62 85 ALA A N 1
ATOM 727 C CA . ALA A 1 85 ? 21.560 4.591 -18.246 1.00 68.62 85 ALA A CA 1
ATOM 728 C C . ALA A 1 85 ? 22.460 4.870 -19.457 1.00 68.62 85 ALA A C 1
ATOM 730 O O . ALA A 1 85 ? 22.758 3.948 -20.209 1.00 68.62 85 ALA A O 1
ATOM 731 N N . ASN A 1 86 ? 22.939 6.104 -19.622 1.00 74.81 86 ASN A N 1
ATOM 732 C CA . ASN A 1 86 ? 23.860 6.464 -20.697 1.00 74.81 86 ASN A CA 1
ATOM 733 C C . ASN A 1 86 ? 25.239 5.805 -20.525 1.00 74.81 86 ASN A C 1
ATOM 735 O O . ASN A 1 86 ? 25.786 5.307 -21.504 1.00 74.81 86 ASN A O 1
ATOM 739 N N . GLU A 1 87 ? 25.781 5.744 -19.305 1.00 74.50 87 GLU A N 1
ATOM 740 C CA . GLU A 1 87 ? 27.030 5.032 -18.992 1.00 74.50 87 GLU A CA 1
ATOM 741 C C . GLU A 1 87 ? 26.900 3.525 -19.280 1.00 74.50 87 GLU A C 1
ATOM 743 O O . GLU A 1 87 ? 27.764 2.949 -19.942 1.00 74.50 87 GLU A O 1
ATOM 748 N N . LEU A 1 88 ? 25.791 2.898 -18.867 1.00 70.06 88 LEU A N 1
ATOM 749 C CA . LEU A 1 88 ? 25.502 1.486 -19.147 1.00 70.06 88 LEU A CA 1
ATOM 750 C C . LEU A 1 88 ? 25.323 1.230 -20.649 1.00 70.06 88 LEU A C 1
ATOM 752 O O . LEU A 1 88 ? 25.882 0.285 -21.193 1.00 70.06 88 LEU A O 1
ATOM 756 N N . MET A 1 89 ? 24.553 2.068 -21.343 1.00 69.25 89 MET A N 1
ATOM 757 C CA . MET A 1 89 ? 24.292 1.902 -22.776 1.00 69.25 89 MET A CA 1
ATOM 758 C C . MET A 1 89 ? 25.547 2.139 -23.620 1.00 69.25 89 MET A C 1
ATOM 760 O O . MET A 1 89 ? 25.739 1.446 -24.617 1.00 69.25 89 MET A O 1
ATOM 764 N N . ALA A 1 90 ? 26.425 3.062 -23.212 1.00 74.69 90 ALA A N 1
ATOM 765 C CA . ALA A 1 90 ? 27.728 3.257 -23.840 1.00 74.69 90 ALA A CA 1
ATOM 766 C C . ALA A 1 90 ? 28.644 2.040 -23.630 1.00 74.69 90 ALA A C 1
ATOM 768 O O . ALA A 1 90 ? 29.269 1.579 -24.586 1.00 74.69 90 ALA A O 1
ATOM 769 N N . ALA A 1 91 ? 28.674 1.480 -22.415 1.00 66.31 91 ALA A N 1
ATOM 770 C CA . ALA A 1 91 ? 29.486 0.308 -22.081 1.00 66.31 91 ALA A CA 1
ATOM 771 C C . ALA A 1 91 ? 29.062 -0.969 -22.827 1.00 66.31 91 ALA A C 1
ATOM 773 O O . ALA A 1 91 ? 29.876 -1.869 -23.013 1.00 66.31 91 ALA A O 1
ATOM 774 N N . VAL A 1 92 ? 27.804 -1.048 -23.270 1.00 67.56 92 VAL A N 1
ATOM 775 C CA . VAL A 1 92 ? 27.232 -2.239 -23.922 1.00 67.56 92 VAL A CA 1
ATOM 776 C C . VAL A 1 92 ? 26.814 -1.941 -25.372 1.00 67.56 92 VAL A C 1
ATOM 778 O O . VAL A 1 92 ? 25.946 -2.598 -25.945 1.00 67.56 92 VAL A O 1
ATOM 781 N N . SER A 1 93 ? 27.412 -0.915 -25.983 1.00 62.16 93 SER A N 1
ATOM 782 C CA . SER A 1 93 ? 27.115 -0.490 -27.359 1.00 62.16 93 SER A CA 1
ATOM 783 C C . SER A 1 93 ? 27.563 -1.502 -28.423 1.00 62.16 93 SER A C 1
ATOM 785 O O . SER A 1 93 ? 26.894 -1.613 -29.446 1.00 62.16 93 SER A O 1
ATOM 787 N N . ASP A 1 94 ? 28.593 -2.307 -28.142 1.00 67.44 94 ASP A N 1
ATOM 788 C CA . ASP A 1 94 ? 29.165 -3.283 -29.086 1.00 67.44 94 ASP A CA 1
ATOM 789 C C . ASP A 1 94 ? 28.584 -4.708 -28.976 1.00 67.44 94 ASP A C 1
ATOM 791 O O . ASP A 1 94 ? 28.966 -5.592 -29.742 1.00 67.44 94 ASP A O 1
ATOM 795 N N . THR A 1 95 ? 27.660 -4.967 -28.039 1.00 63.53 95 THR A N 1
ATOM 796 C CA . THR A 1 95 ? 27.043 -6.295 -27.855 1.00 63.53 95 THR A CA 1
ATOM 797 C C . THR A 1 95 ? 25.517 -6.242 -27.970 1.00 63.53 95 THR A C 1
ATOM 799 O O . THR A 1 95 ? 24.849 -5.291 -27.541 1.00 63.53 95 THR A O 1
ATOM 802 N N . GLU A 1 96 ? 24.943 -7.283 -28.576 1.00 68.94 96 GLU A N 1
ATOM 803 C CA . GLU A 1 96 ? 23.504 -7.439 -28.802 1.00 68.94 96 GLU A CA 1
ATOM 804 C C . GLU A 1 96 ? 22.983 -8.760 -28.216 1.00 68.94 96 GLU A C 1
ATOM 806 O O . GLU A 1 96 ? 23.723 -9.714 -27.984 1.00 68.94 96 GLU A O 1
ATOM 811 N N . GLY A 1 97 ? 21.674 -8.829 -27.967 1.00 69.94 97 GLY A N 1
ATOM 812 C CA . GLY A 1 97 ? 21.019 -10.053 -27.504 1.00 69.94 97 GLY A CA 1
ATOM 813 C C . GLY A 1 97 ? 21.318 -10.414 -26.044 1.00 69.94 97 GLY A C 1
ATOM 814 O O . GLY A 1 97 ? 21.302 -9.561 -25.158 1.00 69.94 97 GLY A O 1
ATOM 815 N N . ARG A 1 98 ? 21.512 -11.709 -25.771 1.00 70.12 98 ARG A N 1
ATOM 816 C CA . ARG A 1 98 ? 21.611 -12.257 -24.406 1.00 70.12 98 ARG A CA 1
ATOM 817 C C . ARG A 1 98 ? 22.892 -11.832 -23.682 1.00 70.12 98 ARG A C 1
ATOM 819 O O . ARG A 1 98 ? 22.826 -11.511 -22.503 1.00 70.12 98 ARG A O 1
ATOM 826 N N . GLU A 1 99 ? 24.008 -11.727 -24.402 1.00 71.88 99 GLU A N 1
ATOM 827 C CA . GLU A 1 99 ? 25.288 -11.261 -23.845 1.00 71.88 99 GLU A CA 1
ATOM 828 C C . GLU A 1 99 ? 25.209 -9.816 -23.341 1.00 71.88 99 GLU A C 1
ATOM 830 O O . GLU A 1 99 ? 25.765 -9.492 -22.294 1.00 71.88 99 GLU A O 1
ATOM 835 N N . LYS A 1 100 ? 24.438 -8.958 -24.020 1.00 72.25 100 LYS A N 1
ATOM 836 C CA . LYS A 1 100 ? 24.144 -7.600 -23.547 1.00 72.25 100 LYS A CA 1
ATOM 837 C C . LYS A 1 100 ? 23.366 -7.615 -22.228 1.00 72.25 100 LYS A C 1
ATOM 839 O O . LYS A 1 100 ? 23.679 -6.851 -21.327 1.00 72.25 100 LYS A O 1
ATOM 844 N N . ALA A 1 101 ? 22.368 -8.484 -22.079 1.00 69.94 101 ALA A N 1
ATOM 845 C CA . ALA A 1 101 ? 21.594 -8.569 -20.837 1.00 69.94 101 ALA A CA 1
ATOM 846 C C . ALA A 1 101 ? 22.426 -9.109 -19.656 1.00 69.94 101 ALA A C 1
ATOM 848 O O . ALA A 1 101 ? 22.317 -8.591 -18.541 1.00 69.94 101 ALA A O 1
ATOM 849 N N . ASP A 1 102 ? 23.277 -10.106 -19.907 1.00 77.94 102 ASP A N 1
ATOM 850 C CA . ASP A 1 102 ? 24.131 -10.715 -18.882 1.00 77.94 102 ASP A CA 1
ATOM 851 C C . ASP A 1 102 ? 25.221 -9.727 -18.413 1.00 77.94 102 ASP A C 1
ATOM 853 O O . ASP A 1 102 ? 25.368 -9.496 -17.212 1.00 77.94 102 ASP A O 1
ATOM 857 N N . THR A 1 103 ? 25.888 -9.026 -19.341 1.00 75.00 103 THR A N 1
ATOM 858 C CA . THR A 1 103 ? 26.894 -7.989 -19.019 1.00 75.00 103 THR A CA 1
ATOM 859 C C . THR A 1 103 ? 26.301 -6.786 -18.282 1.00 75.00 103 THR A C 1
ATOM 861 O O . THR A 1 103 ? 26.887 -6.306 -17.311 1.00 75.00 103 THR A O 1
ATOM 864 N N . LEU A 1 104 ? 25.103 -6.326 -18.667 1.00 70.75 104 LEU A N 1
ATOM 865 C CA . LEU A 1 104 ? 24.386 -5.270 -17.939 1.00 70.75 104 LEU A CA 1
ATOM 866 C C . LEU A 1 104 ? 24.079 -5.681 -16.492 1.00 70.75 104 LEU A C 1
ATOM 868 O O . LEU A 1 104 ? 24.155 -4.853 -15.582 1.00 70.75 104 LEU A O 1
ATOM 872 N N . THR A 1 105 ? 23.743 -6.953 -16.277 1.00 76.50 105 THR A N 1
ATOM 873 C CA . THR A 1 105 ? 23.416 -7.479 -14.948 1.00 76.50 105 THR A CA 1
ATOM 874 C C . THR A 1 105 ? 24.659 -7.551 -14.063 1.00 76.50 105 THR A C 1
ATOM 876 O O . THR A 1 105 ? 24.607 -7.124 -12.911 1.00 76.50 105 THR A O 1
ATOM 879 N N . GLU A 1 106 ? 25.793 -8.011 -14.595 1.00 78.94 106 GLU A N 1
ATOM 880 C CA . GLU A 1 106 ? 27.061 -8.046 -13.854 1.00 78.94 106 GLU A CA 1
ATOM 881 C C . GLU A 1 106 ? 27.544 -6.645 -13.453 1.00 78.94 106 GLU A C 1
ATOM 883 O O . GLU A 1 106 ? 27.914 -6.428 -12.296 1.00 78.94 106 GLU A O 1
ATOM 888 N N . ILE A 1 107 ? 27.473 -5.669 -14.366 1.00 72.88 107 ILE A N 1
ATOM 889 C CA . ILE A 1 107 ? 27.872 -4.279 -14.090 1.00 72.88 107 ILE A CA 1
ATOM 890 C C . ILE A 1 107 ? 26.974 -3.656 -13.010 1.00 72.88 107 ILE A C 1
ATOM 892 O O . ILE A 1 107 ? 27.470 -3.017 -12.080 1.00 72.88 107 ILE A O 1
ATOM 896 N N . ALA A 1 108 ? 25.658 -3.864 -13.099 1.00 68.00 108 ALA A N 1
ATOM 897 C CA . ALA A 1 108 ? 24.710 -3.324 -12.129 1.00 68.00 108 ALA A CA 1
ATOM 898 C C . ALA A 1 108 ? 24.891 -3.929 -10.726 1.00 68.00 108 ALA A C 1
ATOM 900 O O . ALA A 1 108 ? 24.751 -3.220 -9.732 1.00 68.00 108 ALA A O 1
ATOM 901 N N . VAL A 1 109 ? 25.226 -5.220 -10.628 1.00 73.06 109 VAL A N 1
ATOM 902 C CA . VAL A 1 109 ? 25.495 -5.885 -9.341 1.00 73.06 109 VAL A CA 1
ATOM 903 C C . VAL A 1 109 ? 26.812 -5.398 -8.729 1.00 73.06 109 VAL A C 1
ATOM 905 O O . VAL A 1 109 ? 26.872 -5.178 -7.520 1.00 73.06 109 VAL A O 1
ATOM 908 N N . ALA A 1 110 ? 27.843 -5.167 -9.545 1.00 66.88 110 ALA A N 1
ATOM 909 C CA . ALA A 1 110 ? 29.146 -4.694 -9.078 1.00 66.88 110 ALA A CA 1
ATOM 910 C C . ALA A 1 110 ? 29.132 -3.249 -8.544 1.00 66.88 110 ALA A C 1
ATOM 912 O O . ALA A 1 110 ? 29.932 -2.924 -7.677 1.00 66.88 110 ALA A O 1
ATOM 913 N N . GLN A 1 111 ? 28.234 -2.384 -9.030 1.00 60.75 111 GLN A N 1
ATOM 914 C CA . GLN A 1 111 ? 28.104 -0.996 -8.551 1.00 60.75 111 GLN A CA 1
ATOM 915 C C . GLN A 1 111 ? 27.281 -0.846 -7.257 1.00 60.75 111 GLN A C 1
ATOM 917 O O . GLN A 1 111 ? 27.243 0.241 -6.681 1.00 60.75 111 GLN A O 1
ATOM 922 N N . VAL A 1 112 ? 26.582 -1.900 -6.825 1.00 53.03 112 VAL A N 1
ATOM 923 C CA . VAL A 1 112 ? 25.707 -1.888 -5.635 1.00 53.03 112 VAL A CA 1
ATOM 924 C C . VAL A 1 112 ? 26.407 -2.467 -4.389 1.00 53.03 112 VAL A C 1
ATOM 926 O O . VAL A 1 112 ? 25.913 -2.267 -3.277 1.00 53.03 112 VAL A O 1
ATOM 929 N N . LEU A 1 113 ? 27.552 -3.141 -4.560 1.00 41.28 113 LEU A N 1
ATOM 930 C CA . LEU A 1 113 ? 28.459 -3.595 -3.491 1.00 41.28 113 LEU A CA 1
ATOM 931 C C . LEU A 1 113 ? 29.529 -2.541 -3.179 1.00 41.28 113 LEU A C 1
ATOM 933 O O . LEU A 1 113 ? 29.857 -2.406 -1.979 1.00 41.28 113 LEU A O 1
#

pLDDT: mean 80.94, std 10.09, range [41.28, 93.19]